Protein AF-A0A849GZ57-F1 (afdb_monomer_lite)

Sequence (149 aa):
MKGIIIIAAGASLVILAAIAGGPVLERNRRAGEIKALRTALDLSRMSADSCSLVLGWEQEEFLRFNGVVDSLRNEVDGYEDPAQGGVPEEVYTEYLATFELYNDSVGVWQDRADSLQAKEGRCRALVESHNQLSDSIRRVQEGWRSGGE

Foldseek 3Di:
DDDDDDDDPPPVVVVVCVVVVVVVVVVVVLVVVLVVLVVVLVVLVVVLVVLVVVLVVLVVVLVVLVVVLVVLVVVLCVQQPVVVVHHDPVCVVVSVVSVVVSVVSVVVSVVSVVVSVVSVVVSVVSVVSSVVSVVVSVVSVVVVVVVPD

Radius of gyration: 34.95 Å; chains: 1; bounding box: 70×26×119 Å

Structure (mmCIF, N/CA/C/O backbone):
data_AF-A0A849GZ57-F1
#
_entry.id   AF-A0A849GZ57-F1
#
loop_
_atom_site.group_PDB
_atom_site.id
_atom_site.type_symbol
_atom_site.label_atom_id
_atom_site.label_alt_id
_atom_site.label_comp_id
_atom_site.label_asym_id
_atom_site.label_entity_id
_atom_site.label_seq_id
_atom_site.pdbx_PDB_ins_code
_atom_site.Cartn_x
_atom_site.Cartn_y
_atom_site.Cartn_z
_atom_site.occupancy
_atom_site.B_iso_or_equiv
_atom_site.auth_seq_id
_atom_site.auth_comp_id
_atom_site.auth_asym_id
_atom_site.auth_atom_id
_atom_site.pdbx_PDB_model_num
ATOM 1 N N . MET A 1 1 ? 44.702 -18.900 -81.230 1.00 38.88 1 MET A N 1
ATOM 2 C CA . MET A 1 1 ? 44.923 -18.135 -79.985 1.00 38.88 1 MET A CA 1
ATOM 3 C C . MET A 1 1 ? 43.588 -17.549 -79.537 1.00 38.88 1 MET A C 1
ATOM 5 O O . MET A 1 1 ? 43.170 -16.533 -80.068 1.00 38.88 1 MET A O 1
ATOM 9 N N . LYS A 1 2 ? 42.860 -18.246 -78.658 1.00 38.56 2 LYS A N 1
ATOM 10 C CA . LYS A 1 2 ? 41.603 -17.776 -78.052 1.00 38.56 2 LYS A CA 1
ATOM 11 C C . LYS A 1 2 ? 41.864 -17.662 -76.552 1.00 38.56 2 LYS A C 1
ATOM 13 O O . LYS A 1 2 ? 41.834 -18.665 -75.851 1.00 38.56 2 LYS A O 1
ATOM 18 N N . GLY A 1 3 ? 42.244 -16.465 -76.116 1.00 40.00 3 GLY A N 1
ATOM 19 C CA . GLY A 1 3 ? 42.481 -16.132 -74.715 1.00 40.00 3 GLY A CA 1
ATOM 20 C C . GLY A 1 3 ? 41.236 -15.479 -74.129 1.00 40.00 3 GLY A C 1
ATOM 21 O O . GLY A 1 3 ? 40.805 -14.429 -74.591 1.00 40.00 3 GLY A O 1
ATOM 22 N N . ILE A 1 4 ? 40.649 -16.160 -73.156 1.00 49.66 4 ILE A N 1
ATOM 23 C CA . ILE A 1 4 ? 39.471 -15.785 -72.378 1.00 49.66 4 ILE A CA 1
ATOM 24 C C . ILE A 1 4 ? 39.816 -14.582 -71.485 1.00 49.66 4 ILE A C 1
ATOM 26 O O . ILE A 1 4 ? 40.688 -14.699 -70.632 1.00 49.66 4 ILE A O 1
ATOM 30 N N . ILE A 1 5 ? 39.117 -13.452 -71.638 1.00 49.16 5 ILE A N 1
ATOM 31 C CA . ILE A 1 5 ? 39.114 -12.351 -70.657 1.00 49.16 5 ILE A CA 1
ATOM 32 C C . ILE A 1 5 ? 37.689 -11.804 -70.535 1.00 49.16 5 ILE A C 1
ATOM 34 O O . ILE A 1 5 ? 37.408 -10.751 -71.083 1.00 49.16 5 ILE A O 1
ATOM 38 N N . ILE A 1 6 ? 36.778 -12.499 -69.840 1.00 49.25 6 ILE A N 1
ATOM 39 C CA . ILE A 1 6 ? 35.571 -11.867 -69.260 1.00 49.25 6 ILE A CA 1
ATOM 40 C C . ILE A 1 6 ? 35.103 -12.656 -68.021 1.00 49.25 6 ILE A C 1
ATOM 42 O O . ILE A 1 6 ? 34.001 -13.180 -68.012 1.00 49.25 6 ILE A O 1
ATOM 46 N N . ILE A 1 7 ? 35.913 -12.783 -66.964 1.00 46.12 7 ILE A N 1
ATOM 47 C CA . ILE A 1 7 ? 35.394 -13.153 -65.627 1.00 46.12 7 ILE A CA 1
ATOM 48 C C . ILE A 1 7 ? 36.260 -12.481 -64.550 1.00 46.12 7 ILE A C 1
ATOM 50 O O . ILE A 1 7 ? 37.044 -13.128 -63.870 1.00 46.12 7 ILE A O 1
ATOM 54 N N . ALA A 1 8 ? 36.176 -11.157 -64.416 1.00 44.97 8 ALA A N 1
ATOM 55 C CA . ALA A 1 8 ? 36.814 -10.458 -63.288 1.00 44.97 8 ALA A CA 1
ATOM 56 C C . ALA A 1 8 ? 36.008 -9.265 -62.741 1.00 44.97 8 ALA A C 1
ATOM 58 O O . ALA A 1 8 ? 36.399 -8.679 -61.740 1.00 44.97 8 ALA A O 1
ATOM 59 N N . ALA A 1 9 ? 34.865 -8.916 -63.342 1.00 46.56 9 ALA A N 1
ATOM 60 C CA . ALA A 1 9 ? 34.051 -7.781 -62.889 1.00 46.56 9 ALA A CA 1
ATOM 61 C C . ALA A 1 9 ? 32.916 -8.169 -61.915 1.00 46.56 9 ALA A C 1
ATOM 63 O O . ALA A 1 9 ? 32.367 -7.302 -61.242 1.00 46.56 9 ALA A O 1
ATOM 64 N N . GLY A 1 10 ? 32.558 -9.457 -61.814 1.00 42.66 10 GLY A N 1
ATOM 65 C CA . GLY A 1 10 ? 31.412 -9.913 -61.010 1.00 42.66 10 GLY A CA 1
ATOM 66 C C . GLY A 1 10 ? 31.712 -10.173 -59.528 1.00 42.66 10 GLY A C 1
ATOM 67 O O . GLY A 1 10 ? 30.842 -9.976 -58.686 1.00 42.66 10 GLY A O 1
ATOM 68 N N . ALA A 1 11 ? 32.938 -10.578 -59.184 1.00 42.97 11 ALA A N 1
ATOM 69 C CA . ALA A 1 11 ? 33.291 -10.939 -57.805 1.00 42.97 11 ALA A CA 1
ATOM 70 C C . ALA A 1 11 ? 33.535 -9.713 -56.903 1.00 42.97 11 ALA A C 1
ATOM 72 O O . ALA A 1 11 ? 33.290 -9.765 -55.700 1.00 42.97 11 ALA A O 1
ATOM 73 N N . SER A 1 12 ? 33.953 -8.584 -57.482 1.00 45.16 12 SER A N 1
ATOM 74 C CA . SER A 1 12 ? 34.285 -7.363 -56.736 1.00 45.16 12 SER A CA 1
ATOM 75 C C . SER A 1 12 ? 33.048 -6.621 -56.206 1.00 45.16 12 SER A C 1
ATOM 77 O O . SER A 1 12 ? 33.117 -5.975 -55.163 1.00 45.16 12 SER A O 1
ATOM 79 N N . LEU A 1 13 ? 31.896 -6.742 -56.881 1.00 45.91 13 LEU A N 1
ATOM 80 C CA . LEU A 1 13 ? 30.642 -6.086 -56.478 1.00 45.91 13 LEU A CA 1
ATOM 81 C C . LEU A 1 13 ? 29.960 -6.774 -55.285 1.00 45.91 13 LEU A C 1
ATOM 83 O O . LEU A 1 13 ? 29.376 -6.096 -54.443 1.00 45.91 13 LEU A O 1
ATOM 87 N N . VAL A 1 14 ? 30.075 -8.100 -55.166 1.00 49.38 14 VAL A N 1
ATOM 88 C CA . VAL A 1 14 ? 29.474 -8.864 -54.055 1.00 49.38 14 VAL A CA 1
ATOM 89 C C . VAL A 1 14 ? 30.204 -8.593 -52.735 1.00 49.38 14 VAL A C 1
ATOM 91 O O . VAL A 1 14 ? 29.569 -8.459 -51.690 1.00 49.38 14 VAL A O 1
ATOM 94 N N . ILE A 1 15 ? 31.529 -8.429 -52.781 1.00 48.12 15 ILE A N 1
ATOM 95 C CA . ILE A 1 15 ? 32.347 -8.128 -51.597 1.00 48.12 15 ILE A CA 1
ATOM 96 C C . ILE A 1 15 ? 32.091 -6.690 -51.107 1.00 48.12 15 ILE A C 1
ATOM 98 O O . ILE A 1 15 ? 31.939 -6.469 -49.908 1.00 48.12 15 ILE A O 1
ATOM 102 N N . LEU A 1 16 ? 31.935 -5.720 -52.017 1.00 47.22 16 LEU A N 1
ATOM 103 C CA . LEU A 1 16 ? 31.561 -4.344 -51.658 1.00 47.22 16 LEU A CA 1
ATOM 104 C C . LEU A 1 16 ? 30.132 -4.243 -51.099 1.00 47.22 16 LEU A C 1
ATOM 106 O O . LEU A 1 16 ? 29.906 -3.491 -50.153 1.00 47.22 16 LEU A O 1
ATOM 110 N N . ALA A 1 17 ? 29.179 -5.026 -51.616 1.00 50.03 17 ALA A N 1
ATOM 111 C CA . ALA A 1 17 ? 27.815 -5.073 -51.085 1.00 50.03 17 ALA A CA 1
ATOM 112 C C . ALA A 1 17 ? 27.746 -5.692 -49.674 1.00 50.03 17 ALA A C 1
ATOM 114 O O . ALA A 1 17 ? 26.970 -5.224 -48.841 1.00 50.03 17 ALA A O 1
ATOM 115 N N . ALA A 1 18 ? 28.585 -6.688 -49.370 1.00 49.47 18 ALA A N 1
ATOM 116 C CA . ALA A 1 18 ? 28.683 -7.268 -48.029 1.00 49.47 18 ALA A CA 1
ATOM 117 C C . ALA A 1 18 ? 29.293 -6.287 -47.005 1.00 49.47 18 ALA A C 1
ATOM 119 O O . ALA A 1 18 ? 28.816 -6.200 -45.873 1.00 49.47 18 ALA A O 1
ATOM 120 N N . ILE A 1 19 ? 30.292 -5.497 -47.415 1.00 52.34 19 ILE A N 1
ATOM 121 C CA . ILE A 1 19 ? 30.959 -4.501 -46.556 1.00 52.34 19 ILE A CA 1
ATOM 122 C C . ILE A 1 19 ? 30.103 -3.235 -46.382 1.00 52.34 19 ILE A C 1
ATOM 124 O O . ILE A 1 19 ? 30.106 -2.643 -45.308 1.00 52.34 19 ILE A O 1
ATOM 128 N N . ALA A 1 20 ? 29.326 -2.832 -47.392 1.00 51.12 20 ALA A N 1
ATOM 129 C CA . ALA A 1 20 ? 28.418 -1.684 -47.299 1.00 51.12 20 ALA A CA 1
ATOM 130 C C . ALA A 1 20 ? 27.062 -2.028 -46.648 1.00 51.12 20 ALA A C 1
ATOM 132 O O . ALA A 1 20 ? 26.439 -1.167 -46.026 1.00 51.12 20 ALA A O 1
ATOM 133 N N . GLY A 1 21 ? 26.603 -3.280 -46.757 1.00 50.19 21 GLY A N 1
ATOM 134 C CA . GLY A 1 21 ? 25.340 -3.746 -46.178 1.00 50.19 21 GLY A CA 1
ATOM 135 C C . GLY A 1 21 ? 25.406 -4.009 -44.671 1.00 50.19 21 GLY A C 1
ATOM 136 O O . GLY A 1 21 ? 24.445 -3.708 -43.963 1.00 50.19 21 GLY A O 1
ATOM 137 N N . GLY A 1 22 ? 26.542 -4.505 -44.164 1.00 62.25 22 GLY A N 1
ATOM 138 C CA . GLY A 1 22 ? 26.754 -4.777 -42.735 1.00 62.25 22 GLY A CA 1
ATOM 139 C C . GLY A 1 22 ? 26.531 -3.557 -41.826 1.00 62.25 22 GLY A C 1
ATOM 140 O O . GLY A 1 22 ? 25.716 -3.642 -40.909 1.00 62.25 22 GLY A O 1
ATOM 141 N N . PRO A 1 23 ? 27.151 -2.393 -42.102 1.00 67.62 23 PRO A N 1
ATOM 142 C CA . PRO A 1 23 ? 26.976 -1.176 -41.308 1.00 67.62 23 PRO A CA 1
ATOM 143 C C . PRO A 1 23 ? 25.545 -0.627 -41.328 1.00 67.62 23 PRO A C 1
ATOM 145 O O . PRO A 1 23 ? 25.073 -0.099 -40.325 1.00 67.62 23 PRO A O 1
ATOM 148 N N . VAL A 1 24 ? 24.833 -0.749 -42.455 1.00 70.00 24 VAL A N 1
ATOM 149 C CA . VAL A 1 24 ? 23.443 -0.275 -42.588 1.00 70.00 24 VAL A CA 1
ATOM 150 C C . VAL A 1 24 ? 22.478 -1.192 -41.839 1.00 70.00 24 VAL A C 1
ATOM 152 O O . VAL A 1 24 ? 21.599 -0.707 -41.125 1.00 70.00 24 VAL A O 1
ATOM 155 N N . LEU A 1 25 ? 22.658 -2.510 -41.956 1.00 75.56 25 LEU A N 1
ATOM 156 C CA . LEU A 1 25 ? 21.856 -3.498 -41.236 1.00 75.56 25 LEU A CA 1
ATOM 157 C C . LEU A 1 25 ? 22.049 -3.364 -39.719 1.00 75.56 25 LEU A C 1
ATOM 159 O O . LEU A 1 25 ? 21.074 -3.320 -38.971 1.00 75.56 25 LEU A O 1
ATOM 163 N N . GLU A 1 26 ? 23.299 -3.212 -39.286 1.00 76.88 26 GLU A N 1
ATOM 164 C CA . GLU A 1 26 ? 23.680 -3.014 -37.890 1.00 76.88 26 GLU A CA 1
ATOM 165 C C . GLU A 1 26 ? 23.110 -1.699 -37.328 1.00 76.88 26 GLU A C 1
ATOM 167 O O . GLU A 1 26 ? 22.542 -1.668 -36.237 1.00 76.88 26 GLU A O 1
ATOM 172 N N . ARG A 1 27 ? 23.153 -0.610 -38.106 1.00 76.50 27 ARG A N 1
ATOM 173 C CA . ARG A 1 27 ? 22.557 0.681 -37.726 1.00 76.50 27 ARG A CA 1
ATOM 174 C C . ARG A 1 27 ? 21.032 0.612 -37.602 1.00 76.50 27 ARG A C 1
ATOM 176 O O . ARG A 1 27 ? 20.475 1.188 -36.669 1.00 76.50 27 ARG A O 1
ATOM 183 N N . ASN A 1 28 ? 20.360 -0.107 -38.501 1.00 80.56 28 ASN A N 1
ATOM 184 C CA . ASN A 1 28 ? 18.910 -0.312 -38.440 1.00 80.56 28 ASN A CA 1
ATOM 185 C C . ASN A 1 28 ? 18.506 -1.186 -37.251 1.00 80.56 28 ASN A C 1
ATOM 187 O O . ASN A 1 28 ? 17.544 -0.862 -36.554 1.00 80.56 28 ASN A O 1
ATOM 191 N N . ARG A 1 29 ? 19.265 -2.254 -36.980 1.00 82.38 29 ARG A N 1
ATOM 192 C CA . ARG A 1 29 ? 19.068 -3.109 -35.806 1.00 82.38 29 ARG A CA 1
ATOM 193 C C . ARG A 1 29 ? 19.165 -2.296 -34.515 1.00 82.38 29 ARG A C 1
ATOM 195 O O . ARG A 1 29 ? 18.241 -2.316 -33.709 1.00 82.38 29 ARG A O 1
ATOM 202 N N . ARG A 1 30 ? 20.226 -1.499 -34.379 1.00 81.31 30 ARG A N 1
ATOM 203 C CA . ARG A 1 30 ? 20.454 -0.583 -33.250 1.00 81.31 30 ARG A CA 1
ATOM 204 C C . ARG A 1 30 ? 19.320 0.425 -33.064 1.00 81.31 30 ARG A C 1
ATOM 206 O O . ARG A 1 30 ? 18.838 0.628 -31.950 1.00 81.31 30 ARG A O 1
ATOM 213 N N . ALA A 1 31 ? 18.862 1.043 -34.153 1.00 83.88 31 ALA A N 1
ATOM 214 C CA . ALA A 1 31 ? 17.730 1.967 -34.116 1.00 83.88 31 ALA A CA 1
ATOM 215 C C . ALA A 1 31 ? 16.435 1.273 -33.656 1.00 83.88 31 ALA A C 1
ATOM 217 O O . ALA A 1 31 ? 15.667 1.854 -32.887 1.00 83.88 31 ALA A O 1
ATOM 218 N N . GLY A 1 32 ? 16.216 0.025 -34.084 1.00 86.56 32 GLY A N 1
ATOM 219 C CA . GLY A 1 32 ? 15.108 -0.816 -33.634 1.00 86.56 32 GLY A CA 1
ATOM 220 C C . GLY A 1 32 ? 15.181 -1.150 -32.143 1.00 86.56 32 GLY A C 1
ATOM 221 O O . GLY A 1 32 ? 14.193 -0.964 -31.436 1.00 86.56 32 GLY A O 1
ATOM 222 N N . GLU A 1 33 ? 16.350 -1.566 -31.652 1.00 87.44 33 GLU A N 1
ATOM 223 C CA . GLU A 1 33 ? 16.580 -1.906 -30.241 1.00 87.44 33 GLU A CA 1
ATOM 224 C C . GLU A 1 33 ? 16.332 -0.704 -29.314 1.00 87.44 33 GLU A C 1
ATOM 226 O O . GLU A 1 33 ? 15.576 -0.814 -28.349 1.00 87.44 33 GLU A O 1
ATOM 231 N N . ILE A 1 34 ? 16.864 0.482 -29.637 1.00 88.12 34 ILE A N 1
ATOM 232 C CA . ILE A 1 34 ? 16.598 1.694 -28.841 1.00 88.12 34 ILE A CA 1
ATOM 233 C C . ILE A 1 34 ? 15.137 2.122 -28.911 1.00 88.12 34 ILE A C 1
ATOM 235 O O . ILE A 1 34 ? 14.587 2.564 -27.902 1.00 88.12 34 ILE A O 1
ATOM 239 N N . LYS A 1 35 ? 14.490 2.008 -30.075 1.00 91.00 35 LYS A N 1
ATOM 240 C CA . LYS A 1 35 ? 13.064 2.329 -30.191 1.00 91.00 35 LYS A CA 1
ATOM 241 C C . LYS A 1 35 ? 12.228 1.408 -29.302 1.00 91.00 35 LYS A C 1
ATOM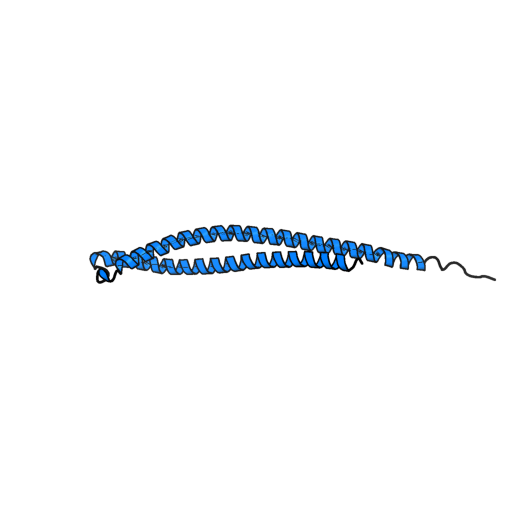 243 O O . LYS A 1 35 ? 11.382 1.906 -28.569 1.00 91.00 35 LYS A O 1
ATOM 248 N N . ALA A 1 36 ? 12.505 0.104 -29.321 1.00 90.38 36 ALA A N 1
ATOM 249 C CA . ALA A 1 36 ? 11.818 -0.871 -28.481 1.00 90.38 36 ALA A CA 1
ATOM 250 C C . ALA A 1 36 ? 12.028 -0.588 -26.985 1.00 90.38 36 ALA A C 1
ATOM 252 O O . ALA A 1 36 ? 11.059 -0.552 -26.230 1.00 90.38 36 ALA A O 1
ATOM 253 N N . LEU A 1 37 ? 13.268 -0.309 -26.567 1.00 91.88 37 LEU A N 1
ATOM 254 C CA . LEU A 1 37 ? 13.572 0.033 -25.176 1.00 91.88 37 LEU A CA 1
ATOM 255 C C . LEU A 1 37 ? 12.885 1.327 -24.723 1.00 91.88 37 LEU A C 1
ATOM 257 O O . LEU A 1 37 ? 12.380 1.381 -23.608 1.00 91.88 37 LEU A O 1
ATOM 261 N N . ARG A 1 38 ? 12.821 2.356 -25.579 1.00 92.25 38 ARG A N 1
ATOM 262 C CA . ARG A 1 38 ? 12.102 3.607 -25.276 1.00 92.25 38 ARG A CA 1
ATOM 263 C C . ARG A 1 38 ? 10.606 3.374 -25.108 1.00 92.25 38 ARG A C 1
ATOM 265 O O . ARG A 1 38 ? 10.038 3.831 -24.129 1.00 92.25 38 ARG A O 1
ATOM 272 N N . THR A 1 39 ? 9.989 2.612 -26.011 1.00 94.69 39 THR A N 1
ATOM 273 C CA . THR A 1 39 ? 8.572 2.248 -25.881 1.00 94.69 39 THR A CA 1
ATOM 274 C C . THR A 1 39 ? 8.308 1.465 -24.594 1.00 94.69 39 THR A C 1
ATOM 276 O O . THR A 1 39 ? 7.329 1.741 -23.905 1.00 94.69 39 THR A O 1
ATOM 279 N N . ALA A 1 40 ? 9.186 0.523 -24.237 1.00 93.31 40 ALA A N 1
ATOM 280 C CA . ALA A 1 40 ? 9.078 -0.206 -22.976 1.00 93.31 40 ALA A CA 1
ATOM 281 C C . ALA A 1 40 ? 9.236 0.721 -21.757 1.00 93.31 40 ALA A C 1
ATOM 283 O O . ALA A 1 40 ? 8.485 0.591 -20.792 1.00 93.31 40 ALA A O 1
ATOM 284 N N . LEU A 1 41 ? 10.172 1.676 -21.808 1.00 94.06 41 LEU A N 1
ATOM 285 C CA . LEU A 1 41 ? 10.390 2.658 -20.744 1.00 94.06 41 LEU A CA 1
ATOM 286 C C . LEU A 1 41 ? 9.159 3.550 -20.537 1.00 94.06 41 LEU A C 1
ATOM 288 O O . LEU A 1 41 ? 8.723 3.717 -19.400 1.00 94.06 41 LEU A O 1
ATOM 292 N N . ASP A 1 42 ? 8.577 4.070 -21.620 1.00 94.19 42 ASP A N 1
ATOM 293 C CA . ASP A 1 42 ? 7.378 4.914 -21.565 1.00 94.19 42 ASP A CA 1
ATOM 294 C C . ASP A 1 42 ? 6.198 4.154 -20.942 1.00 94.19 42 ASP A C 1
ATOM 296 O O . ASP A 1 42 ? 5.528 4.664 -20.043 1.00 94.19 42 ASP A O 1
ATOM 300 N N . LEU A 1 43 ? 5.985 2.900 -21.356 1.00 93.88 43 LEU A N 1
ATOM 301 C CA . LEU A 1 43 ? 4.939 2.043 -20.795 1.00 93.88 43 LEU A CA 1
ATOM 302 C C . LEU A 1 43 ? 5.169 1.748 -19.306 1.00 93.88 43 LEU A C 1
ATOM 304 O O . LEU A 1 43 ? 4.233 1.796 -18.503 1.00 93.88 43 LEU A O 1
ATOM 308 N N . SER A 1 44 ? 6.414 1.454 -18.925 1.00 93.69 44 SER A N 1
ATOM 309 C CA . SER A 1 44 ? 6.780 1.203 -17.531 1.00 93.69 44 SER A CA 1
ATOM 310 C C . SER A 1 44 ? 6.561 2.441 -16.664 1.00 93.69 44 SER A C 1
ATOM 312 O O . SER A 1 44 ? 6.066 2.315 -15.546 1.00 93.69 44 SER A O 1
ATOM 314 N N . ARG A 1 45 ? 6.878 3.635 -17.182 1.00 94.06 45 ARG A N 1
ATOM 315 C CA . ARG A 1 45 ? 6.625 4.905 -16.497 1.00 94.06 45 ARG A CA 1
ATOM 316 C C . ARG A 1 45 ? 5.133 5.134 -16.285 1.00 94.06 45 ARG A C 1
ATOM 318 O O . ARG A 1 45 ? 4.722 5.372 -15.158 1.00 94.06 45 ARG A O 1
ATOM 32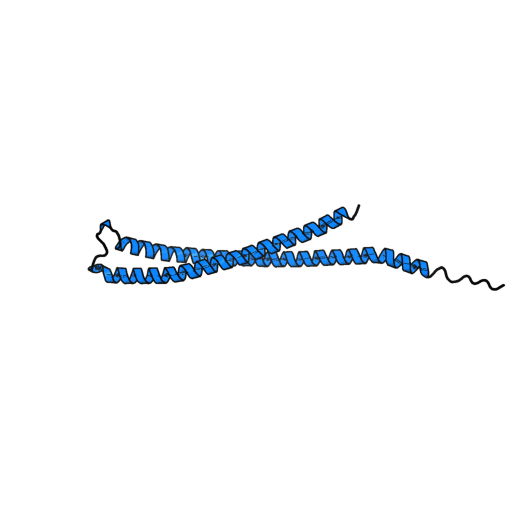5 N N . MET A 1 46 ? 4.318 4.992 -17.334 1.00 95.25 46 MET A N 1
ATOM 326 C CA . MET A 1 46 ? 2.859 5.136 -17.221 1.00 95.25 46 MET A CA 1
ATOM 327 C C . MET A 1 46 ? 2.270 4.166 -16.189 1.00 95.25 46 MET A C 1
ATOM 329 O O . MET A 1 46 ? 1.393 4.538 -15.413 1.00 95.25 46 MET A O 1
ATOM 333 N N . SER A 1 47 ? 2.783 2.934 -16.151 1.00 94.25 47 SER A N 1
ATOM 334 C CA . SER A 1 47 ? 2.358 1.922 -15.180 1.00 94.25 47 SER A CA 1
ATOM 335 C C . SER A 1 47 ? 2.732 2.315 -13.747 1.00 94.25 47 SER A C 1
ATOM 337 O O . SER A 1 47 ? 1.902 2.202 -12.847 1.00 94.25 47 SER A O 1
ATOM 339 N N . ALA A 1 48 ? 3.954 2.808 -13.524 1.00 94.06 48 ALA A N 1
ATOM 340 C CA . ALA A 1 48 ? 4.415 3.268 -12.214 1.00 94.06 48 ALA A CA 1
ATOM 341 C C . ALA A 1 48 ? 3.653 4.516 -11.727 1.00 94.06 48 ALA A C 1
ATOM 343 O O . ALA A 1 48 ? 3.237 4.567 -10.566 1.00 94.06 48 ALA A O 1
ATOM 344 N N . ASP A 1 49 ? 3.404 5.479 -12.620 1.00 95.44 49 ASP A N 1
ATOM 345 C CA . ASP A 1 49 ? 2.635 6.694 -12.329 1.00 95.44 49 ASP A CA 1
ATOM 346 C C . ASP A 1 49 ? 1.187 6.331 -11.958 1.00 95.44 49 ASP A C 1
ATOM 348 O O . ASP A 1 49 ? 0.671 6.760 -10.924 1.00 95.44 49 ASP A O 1
ATOM 352 N N . SER A 1 50 ? 0.548 5.457 -12.745 1.00 95.94 50 SER A N 1
ATOM 353 C CA . SER A 1 50 ? -0.801 4.964 -12.450 1.00 95.94 50 SER A CA 1
ATOM 354 C C . SER A 1 50 ? -0.864 4.201 -11.126 1.00 95.94 50 SER A C 1
ATOM 356 O O . SER A 1 50 ? -1.832 4.356 -10.384 1.00 95.94 50 SER A O 1
ATOM 358 N N . CYS A 1 51 ? 0.143 3.378 -10.820 1.00 96.88 51 CYS A N 1
ATOM 359 C CA . CYS A 1 51 ? 0.193 2.629 -9.564 1.00 96.88 51 CYS A CA 1
ATOM 360 C C . CYS A 1 51 ? 0.311 3.573 -8.365 1.00 96.88 51 CYS A C 1
ATOM 362 O O . CYS A 1 51 ? -0.400 3.404 -7.380 1.00 96.88 51 CYS A O 1
ATOM 364 N N . SER A 1 52 ? 1.154 4.603 -8.478 1.00 94.25 52 SER A N 1
ATOM 365 C CA . SER A 1 52 ? 1.361 5.608 -7.430 1.00 94.25 52 SER A CA 1
ATOM 366 C C . SER A 1 52 ? 0.083 6.388 -7.118 1.00 94.25 52 SER A C 1
ATOM 368 O O . SER A 1 52 ? -0.224 6.618 -5.951 1.00 94.25 52 SER A O 1
ATOM 370 N N . LEU A 1 53 ? -0.695 6.747 -8.145 1.00 96.31 53 LEU A N 1
ATOM 371 C CA . LEU A 1 53 ? -1.986 7.418 -7.965 1.00 96.31 53 LEU A CA 1
ATOM 372 C C . LEU A 1 53 ? -2.981 6.545 -7.193 1.00 96.31 53 LEU A C 1
ATOM 374 O O . LEU A 1 53 ? -3.551 6.999 -6.204 1.00 96.31 53 LEU A O 1
ATOM 378 N N . VAL A 1 54 ? -3.154 5.287 -7.614 1.00 95.44 54 VAL A N 1
ATOM 379 C CA . VAL A 1 54 ? -4.064 4.343 -6.944 1.00 95.44 54 VAL A CA 1
ATOM 380 C C . VAL A 1 54 ? -3.608 4.068 -5.512 1.00 95.44 54 VAL A C 1
ATOM 382 O O . VAL A 1 54 ? -4.424 4.088 -4.597 1.00 95.44 54 VAL A O 1
ATOM 385 N N . LEU A 1 55 ? -2.305 3.858 -5.301 1.00 97.12 55 LEU A N 1
ATOM 386 C CA . LEU A 1 55 ? -1.745 3.630 -3.973 1.00 97.12 55 LEU A CA 1
ATOM 387 C C . LEU A 1 55 ? -2.016 4.815 -3.039 1.00 97.12 55 LEU A C 1
ATOM 389 O O . LEU A 1 55 ? -2.386 4.594 -1.892 1.00 97.12 55 LEU A O 1
ATOM 393 N N . GLY A 1 56 ? -1.887 6.051 -3.527 1.00 97.19 56 GLY A N 1
ATOM 394 C CA . GLY A 1 56 ? -2.184 7.244 -2.734 1.00 97.19 56 GLY A CA 1
ATOM 395 C C . GLY A 1 56 ? -3.640 7.305 -2.260 1.00 97.19 56 GLY A C 1
ATOM 396 O O . GLY A 1 56 ? -3.893 7.646 -1.109 1.00 97.19 56 GLY A O 1
ATOM 397 N N . TRP A 1 57 ? -4.595 6.924 -3.112 1.00 96.50 57 TRP A N 1
ATOM 398 C CA . TRP A 1 57 ? -6.020 6.920 -2.752 1.00 96.50 57 TRP A CA 1
ATOM 399 C C . TRP A 1 57 ? -6.330 5.852 -1.697 1.00 96.50 57 TRP A C 1
ATOM 401 O O . TRP A 1 57 ? -7.043 6.106 -0.731 1.00 96.50 57 TRP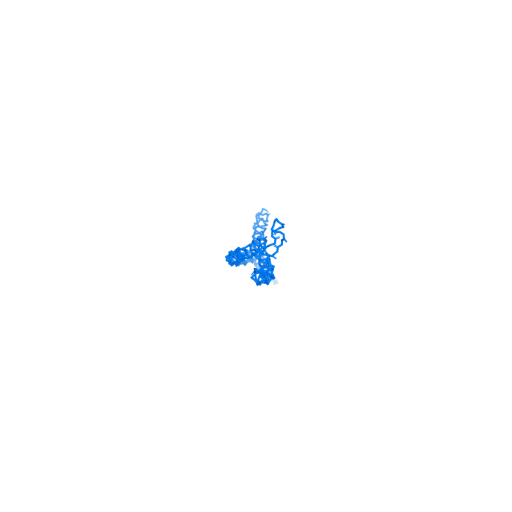 A O 1
ATOM 411 N N . GLU A 1 58 ? -5.745 4.669 -1.855 1.00 96.75 58 GLU A N 1
ATOM 412 C CA . GLU A 1 58 ? -5.902 3.548 -0.924 1.00 96.75 58 GLU A CA 1
ATOM 413 C C . GLU A 1 58 ? -5.244 3.839 0.432 1.00 96.75 58 GLU A C 1
ATOM 415 O O . GLU A 1 58 ? -5.792 3.486 1.474 1.00 96.75 58 GLU A O 1
ATOM 420 N N . GLN A 1 59 ? -4.096 4.528 0.437 1.00 98.06 59 GLN A N 1
ATOM 421 C CA . GLN A 1 59 ? -3.458 5.017 1.661 1.00 98.06 59 GLN A CA 1
ATOM 422 C C . GLN A 1 59 ? -4.350 6.023 2.392 1.00 98.06 59 GLN A C 1
ATOM 424 O O . GLN A 1 59 ? -4.493 5.931 3.608 1.00 98.06 59 GLN A O 1
ATOM 429 N N . GLU A 1 60 ? -4.971 6.964 1.677 1.00 98.00 60 GLU A N 1
ATOM 430 C CA . GLU A 1 60 ? -5.886 7.931 2.290 1.00 98.00 60 GLU A CA 1
ATOM 431 C C . GLU A 1 60 ? -7.108 7.238 2.913 1.00 98.00 60 GLU A C 1
ATOM 433 O O . GLU A 1 60 ? -7.486 7.539 4.049 1.00 98.00 60 GLU A O 1
ATOM 438 N N . GLU A 1 61 ? -7.705 6.276 2.203 1.00 97.00 61 GLU A N 1
ATOM 439 C CA . GLU A 1 61 ? -8.823 5.492 2.730 1.00 97.00 61 GLU A CA 1
ATOM 440 C C . GLU A 1 61 ? -8.407 4.681 3.964 1.00 97.00 61 GLU A C 1
ATOM 442 O O . GLU A 1 61 ? -9.120 4.670 4.971 1.00 97.00 61 GLU A O 1
ATOM 447 N N . PHE A 1 62 ? -7.234 4.045 3.917 1.00 98.19 62 PHE A N 1
ATOM 448 C CA . PHE A 1 62 ? -6.690 3.295 5.043 1.00 98.19 62 PHE A CA 1
ATOM 449 C C . PHE A 1 62 ? -6.449 4.188 6.264 1.00 98.19 62 PHE A C 1
ATOM 451 O O . PHE A 1 62 ? -6.859 3.824 7.361 1.00 98.19 62 PHE A O 1
ATOM 458 N N . LEU A 1 63 ? -5.865 5.377 6.090 1.00 98.38 63 LEU A N 1
ATOM 459 C CA . LEU A 1 63 ? -5.649 6.332 7.184 1.00 98.38 63 LEU A CA 1
ATOM 460 C C . LEU A 1 63 ? -6.965 6.807 7.805 1.00 98.38 63 LEU A C 1
ATOM 462 O O . LEU A 1 63 ? -7.066 6.945 9.024 1.00 98.38 63 LEU A O 1
ATOM 466 N N . ARG A 1 64 ? -7.995 7.026 6.983 1.00 98.06 64 ARG A N 1
ATOM 467 C CA . ARG A 1 64 ? -9.329 7.378 7.478 1.00 98.06 64 ARG A CA 1
ATOM 468 C C . ARG A 1 64 ? -9.932 6.247 8.305 1.00 98.06 64 ARG A C 1
ATOM 470 O O . ARG A 1 64 ? -10.471 6.506 9.375 1.00 98.06 64 ARG A O 1
ATOM 477 N N . PHE A 1 65 ? -9.820 5.008 7.827 1.00 98.00 65 PHE A N 1
ATOM 478 C CA . PHE A 1 65 ? -10.291 3.837 8.562 1.00 98.00 65 PHE A CA 1
ATOM 479 C C . PHE A 1 65 ? -9.494 3.607 9.853 1.00 98.00 65 PHE A C 1
ATOM 481 O O . PHE A 1 65 ? -10.087 3.331 10.890 1.00 98.00 65 PHE A O 1
ATOM 488 N N . ASN A 1 66 ? -8.176 3.817 9.823 1.00 98.25 66 ASN A N 1
ATOM 489 C CA . ASN A 1 66 ? -7.320 3.776 11.005 1.00 98.25 66 ASN A CA 1
ATOM 490 C C . ASN A 1 66 ? -7.816 4.738 12.092 1.00 98.25 66 ASN A C 1
ATOM 492 O O . ASN A 1 66 ? -7.903 4.351 13.248 1.00 98.25 66 ASN A O 1
ATOM 496 N N . GLY A 1 67 ? -8.224 5.956 11.718 1.00 98.06 67 GLY A N 1
ATOM 497 C CA . GLY A 1 67 ? -8.808 6.909 12.665 1.00 98.06 67 GLY A CA 1
ATOM 498 C C . GLY A 1 67 ? -10.098 6.414 13.335 1.00 98.06 67 GLY A C 1
ATOM 499 O O . GLY A 1 67 ? -10.333 6.723 14.499 1.00 98.06 67 GLY A O 1
ATOM 500 N N . VAL A 1 68 ? -10.919 5.621 12.636 1.00 97.62 68 VAL A N 1
ATOM 501 C CA . VAL A 1 68 ? -12.117 4.997 13.228 1.00 97.62 68 VAL A CA 1
ATOM 502 C C . VAL A 1 68 ? -11.723 3.924 14.241 1.00 97.62 68 VAL A C 1
ATOM 504 O O . VAL A 1 68 ? -12.249 3.913 15.350 1.00 97.62 68 VAL A O 1
ATOM 507 N N . VAL A 1 69 ? -10.772 3.056 13.886 1.00 98.38 69 VAL A N 1
ATOM 508 C CA . VAL A 1 69 ? -10.272 1.999 14.782 1.00 98.38 69 VAL A CA 1
ATOM 509 C C . VAL A 1 69 ? -9.620 2.598 16.029 1.00 98.38 69 VAL A C 1
ATOM 511 O O . VAL A 1 69 ? -9.898 2.144 17.135 1.00 98.38 69 VAL A O 1
ATOM 514 N N . ASP A 1 70 ? -8.820 3.655 15.872 1.00 98.31 70 ASP A N 1
ATOM 515 C CA . ASP A 1 70 ? -8.203 4.373 16.991 1.00 98.31 70 ASP A CA 1
ATOM 516 C C . ASP A 1 70 ? -9.254 5.030 17.899 1.00 98.31 70 ASP A C 1
ATOM 518 O O . ASP A 1 70 ? -9.102 5.027 19.118 1.00 98.31 70 ASP A O 1
ATOM 522 N N . SER A 1 71 ? -10.342 5.565 17.332 1.00 98.06 71 SER A N 1
ATOM 523 C CA . SER A 1 71 ? -11.458 6.100 18.125 1.00 98.06 71 SER A CA 1
ATOM 524 C C . SER A 1 71 ? -12.116 5.011 18.969 1.00 98.06 71 SER A C 1
ATOM 526 O O . SER A 1 71 ? -12.270 5.191 20.173 1.00 98.06 71 SER A O 1
ATOM 528 N N . LEU A 1 72 ? -12.443 3.865 18.361 1.00 98.12 72 LEU A N 1
ATOM 529 C CA . LEU A 1 72 ? -13.040 2.726 19.063 1.00 98.12 72 LEU A CA 1
ATOM 530 C C . LEU A 1 72 ? -12.120 2.199 20.166 1.00 98.12 72 LEU A C 1
ATOM 532 O O . LEU A 1 72 ? -12.574 1.918 21.271 1.00 98.12 72 LEU A O 1
ATOM 536 N N . ARG A 1 73 ? -10.815 2.123 19.887 1.00 97.69 73 ARG A N 1
ATOM 537 C CA . ARG A 1 73 ? -9.812 1.756 20.883 1.00 97.69 73 ARG A CA 1
ATOM 538 C C . ARG A 1 73 ? -9.825 2.711 22.073 1.00 97.69 73 ARG A C 1
ATOM 540 O O . ARG A 1 73 ? -9.840 2.250 23.204 1.00 97.69 73 ARG A O 1
ATOM 547 N N . ASN A 1 74 ? -9.840 4.021 21.829 1.00 96.69 74 ASN A N 1
ATOM 548 C CA . ASN A 1 74 ? -9.870 5.011 22.907 1.00 96.69 74 ASN A CA 1
ATOM 549 C C . ASN A 1 74 ? -11.148 4.905 23.754 1.00 96.69 74 ASN A C 1
ATOM 551 O O . ASN A 1 74 ? -11.094 5.130 24.961 1.00 96.69 74 ASN A O 1
ATOM 555 N N . GLU A 1 75 ? -12.288 4.572 23.144 1.00 95.69 75 GLU A N 1
ATOM 556 C CA . GLU A 1 75 ? -13.536 4.326 23.875 1.00 95.69 75 GLU A CA 1
ATOM 557 C C . GLU A 1 75 ? -13.434 3.073 24.757 1.00 95.69 75 GLU A C 1
ATOM 559 O O . GLU A 1 75 ? -13.756 3.140 25.942 1.00 95.69 75 GLU A O 1
ATOM 564 N N . VAL A 1 76 ? -12.925 1.960 24.215 1.00 96.00 76 VAL A N 1
ATOM 565 C CA . VAL A 1 76 ? -12.659 0.725 24.978 1.00 96.00 76 VAL A CA 1
ATOM 566 C C . VAL A 1 76 ? -11.694 0.990 26.136 1.00 96.00 76 VAL A C 1
ATOM 568 O O . VAL A 1 76 ? -12.015 0.673 27.279 1.00 96.00 76 VAL A O 1
ATOM 571 N N . ASP A 1 77 ? -10.556 1.633 25.864 1.00 94.38 77 ASP A N 1
ATOM 572 C CA . ASP A 1 77 ? -9.545 1.977 26.871 1.00 94.38 77 ASP A CA 1
ATOM 573 C C . ASP A 1 77 ? -10.143 2.877 27.975 1.00 94.38 77 ASP A C 1
ATOM 575 O O . ASP A 1 77 ? -9.759 2.781 29.140 1.00 94.38 77 ASP A O 1
ATOM 579 N N . GLY A 1 78 ? -11.113 3.733 27.628 1.00 92.75 78 GLY A N 1
ATOM 580 C CA . GLY A 1 78 ? -11.845 4.571 28.578 1.00 92.75 78 GLY A CA 1
ATOM 581 C C . GLY A 1 78 ? -12.760 3.784 29.520 1.00 92.75 78 GLY A C 1
ATOM 582 O O . GLY A 1 78 ? -12.833 4.112 30.705 1.00 92.75 78 GLY A O 1
ATOM 583 N N . TYR A 1 79 ? -13.428 2.738 29.023 1.00 93.00 79 TYR A N 1
ATOM 584 C CA . TYR A 1 79 ? -14.208 1.820 29.861 1.00 93.00 79 TYR A CA 1
ATOM 585 C C . TYR A 1 79 ? -13.319 0.968 30.774 1.00 93.00 79 TYR A C 1
ATOM 587 O O . TYR A 1 79 ? -13.694 0.675 31.909 1.00 93.00 79 TYR A O 1
ATOM 595 N N . GLU A 1 80 ? -12.149 0.563 30.283 1.00 92.31 80 GLU A N 1
ATOM 596 C CA . GLU A 1 80 ? -11.228 -0.346 30.974 1.00 92.31 80 GLU A CA 1
ATOM 597 C C . GLU A 1 80 ? -10.252 0.361 31.932 1.00 92.31 80 GLU A C 1
ATOM 599 O O . GLU A 1 80 ? -9.370 -0.294 32.493 1.00 92.31 80 GLU A O 1
ATOM 604 N N . ASP A 1 81 ? -10.408 1.673 32.159 1.00 89.88 81 ASP A N 1
ATOM 605 C CA . ASP A 1 81 ? -9.521 2.473 33.009 1.00 89.88 81 ASP A CA 1
ATOM 606 C C . ASP A 1 81 ? -9.336 1.833 34.405 1.00 89.88 81 ASP A C 1
ATOM 608 O O . ASP A 1 81 ? -10.264 1.811 35.229 1.00 89.88 81 ASP A O 1
ATOM 612 N N . PRO A 1 82 ? -8.120 1.352 34.734 1.00 79.69 82 PRO A N 1
ATOM 613 C CA . PRO A 1 82 ? -7.847 0.702 36.010 1.00 79.69 82 PRO A CA 1
ATOM 614 C C . PRO A 1 82 ? -8.109 1.604 37.219 1.00 79.69 82 PRO A C 1
ATOM 616 O O . PRO A 1 82 ? -8.379 1.097 38.311 1.00 79.69 82 PRO A O 1
ATOM 619 N N . ALA A 1 83 ? -8.040 2.930 37.050 1.00 85.12 83 ALA A N 1
ATOM 620 C CA . ALA A 1 83 ? -8.323 3.888 38.115 1.00 85.12 83 ALA A CA 1
ATOM 621 C C . ALA A 1 83 ? -9.802 3.889 38.538 1.00 85.12 83 ALA A C 1
ATOM 623 O O . ALA A 1 83 ? -10.110 4.278 39.666 1.00 85.12 83 ALA A O 1
ATOM 624 N N . GLN A 1 84 ? -10.701 3.427 37.666 1.00 80.00 84 GLN A N 1
ATOM 625 C CA . GLN A 1 84 ? -12.140 3.342 37.923 1.00 80.00 84 GLN A CA 1
ATOM 626 C C . GLN A 1 84 ? -12.568 1.979 38.492 1.00 80.00 84 GLN A C 1
ATOM 628 O O . GLN A 1 84 ? -13.713 1.817 38.904 1.00 80.00 84 GLN A O 1
ATOM 633 N N . GLY A 1 85 ? -11.640 1.019 38.609 1.00 81.88 85 GLY A N 1
ATOM 634 C CA . GLY A 1 85 ? -11.913 -0.303 39.183 1.00 81.88 85 GLY A CA 1
ATOM 635 C C . GLY A 1 85 ? -12.547 -1.304 38.211 1.00 81.88 85 GLY A C 1
ATOM 636 O O . GLY A 1 85 ? -13.086 -2.312 38.667 1.00 81.88 85 GLY A O 1
ATOM 637 N N . GLY A 1 86 ? -12.447 -1.056 36.900 1.00 83.94 86 GLY A N 1
ATOM 638 C CA . GLY A 1 86 ? -13.043 -1.869 35.833 1.00 83.94 86 GLY A CA 1
ATOM 639 C C . GLY A 1 86 ? -14.347 -1.278 35.282 1.00 83.94 86 GLY A C 1
ATOM 640 O O . GLY A 1 86 ? -14.759 -0.192 35.680 1.00 83.94 86 GLY A O 1
ATOM 641 N N . VAL A 1 87 ? -14.994 -2.003 34.363 1.00 91.19 87 VAL A N 1
ATOM 642 C CA . VAL A 1 87 ? -16.214 -1.547 33.671 1.00 91.19 87 VA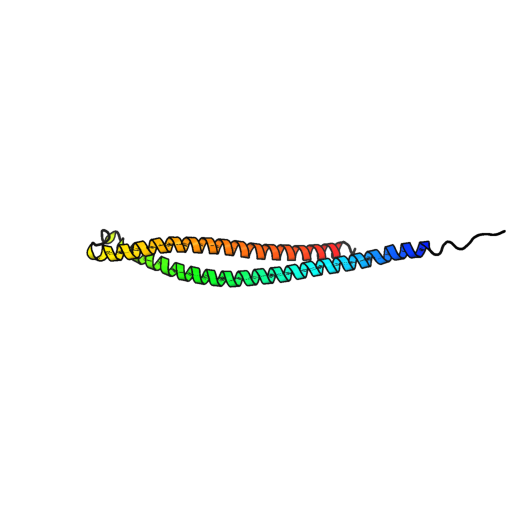L A CA 1
ATOM 643 C C . VAL A 1 87 ? -17.437 -1.629 34.608 1.00 91.19 87 VAL A C 1
ATOM 645 O O . VAL A 1 87 ? -17.752 -2.730 35.071 1.00 91.19 87 VAL A O 1
ATOM 648 N N . PRO A 1 88 ? -18.160 -0.522 34.878 1.00 90.31 88 PRO A N 1
ATOM 649 C CA . PRO A 1 88 ? -19.377 -0.542 35.698 1.00 90.31 88 PRO A CA 1
ATOM 650 C C . PRO A 1 88 ? -20.516 -1.364 35.072 1.00 90.31 88 PRO A C 1
ATOM 652 O O . PRO A 1 88 ? -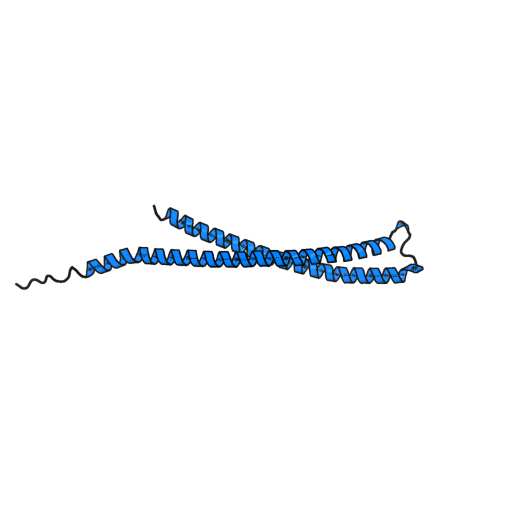20.676 -1.394 33.851 1.00 90.31 88 PRO A O 1
ATOM 655 N N . GLU A 1 89 ? -21.354 -1.992 35.906 1.00 92.62 89 GLU A N 1
ATOM 656 C CA . GLU A 1 89 ? -22.458 -2.852 35.445 1.00 92.62 89 GLU A CA 1
ATOM 657 C C . GLU A 1 89 ? -23.472 -2.079 34.585 1.00 92.62 89 GLU A C 1
ATOM 659 O O . GLU A 1 89 ? -23.929 -2.595 33.564 1.00 92.62 89 GLU A O 1
ATOM 664 N N . GLU A 1 90 ? -23.773 -0.823 34.936 1.00 93.81 90 GLU A N 1
ATOM 665 C CA . GLU A 1 90 ? -24.732 0.011 34.201 1.00 93.81 90 GLU A CA 1
ATOM 666 C C . GLU A 1 90 ? -24.354 0.284 32.735 1.00 93.81 90 GLU A C 1
ATOM 668 O O . GLU A 1 90 ? -25.248 0.473 31.910 1.00 93.81 90 GLU A O 1
ATOM 673 N N . VAL A 1 91 ? -23.059 0.284 32.400 1.00 93.81 91 VAL A N 1
ATOM 674 C CA . VAL A 1 91 ? -22.546 0.559 31.043 1.00 93.81 91 VAL A CA 1
ATOM 675 C C . VAL A 1 91 ? -21.988 -0.689 30.361 1.00 93.81 91 VAL A C 1
ATOM 677 O O . VAL A 1 91 ? -21.568 -0.632 29.210 1.00 93.81 91 VAL A O 1
ATOM 680 N N . TYR A 1 92 ? -22.014 -1.844 31.030 1.00 94.38 92 TYR A N 1
ATOM 681 C CA . TYR A 1 92 ? -21.366 -3.063 30.547 1.00 94.38 92 TYR A CA 1
ATOM 682 C C . TYR A 1 92 ? -21.892 -3.533 29.181 1.00 94.38 92 TYR A C 1
ATOM 684 O O . TYR A 1 92 ? -21.130 -4.018 28.349 1.00 94.38 92 TYR A O 1
ATOM 692 N N . THR A 1 93 ? -23.190 -3.350 28.920 1.00 97.00 93 THR A N 1
ATOM 693 C CA . THR A 1 93 ? -23.785 -3.687 27.612 1.00 97.00 93 THR A CA 1
ATOM 694 C C . THR A 1 93 ? -23.271 -2.771 26.497 1.00 97.00 93 THR A C 1
ATOM 696 O O . THR A 1 93 ? -23.032 -3.239 25.387 1.00 97.00 93 THR A O 1
ATOM 699 N N . GLU A 1 94 ? -23.086 -1.481 26.783 1.00 96.44 94 GLU A N 1
ATOM 700 C CA . GLU A 1 94 ? -22.533 -0.514 25.828 1.00 96.44 94 GLU A CA 1
ATOM 701 C C . GLU A 1 94 ? -21.051 -0.798 25.564 1.00 96.44 94 GLU A C 1
ATOM 703 O O . GLU A 1 94 ? -20.644 -0.902 24.410 1.00 96.44 94 GLU A O 1
ATOM 708 N N . TYR A 1 95 ? -20.280 -1.044 26.628 1.00 96.00 95 TYR A N 1
ATOM 709 C CA . TYR A 1 95 ? -18.892 -1.491 26.534 1.00 96.00 95 TYR A CA 1
ATOM 710 C C . TYR A 1 95 ? -18.745 -2.723 25.636 1.00 96.00 95 TYR A C 1
ATOM 712 O O . TYR A 1 95 ? -17.934 -2.698 24.714 1.00 96.00 95 TYR A O 1
ATOM 720 N N . LEU A 1 96 ? -19.535 -3.783 25.863 1.00 97.88 96 LEU A N 1
ATOM 721 C CA . LEU A 1 96 ? -19.450 -5.002 25.055 1.00 97.88 96 LEU A CA 1
ATOM 722 C C . LEU A 1 96 ? -19.730 -4.725 23.575 1.00 97.88 96 LEU A C 1
ATOM 724 O O . LEU A 1 96 ? -19.001 -5.227 22.724 1.00 97.88 96 LEU A O 1
ATOM 728 N N . ALA A 1 97 ? -20.725 -3.891 23.263 1.00 97.88 97 ALA A N 1
ATOM 729 C CA . ALA A 1 97 ? -21.027 -3.523 21.883 1.00 97.88 97 ALA A CA 1
ATOM 730 C C . ALA A 1 97 ? -19.859 -2.775 21.212 1.00 97.88 97 ALA A C 1
ATOM 732 O O . ALA A 1 97 ? -19.494 -3.091 20.078 1.00 97.88 97 ALA A O 1
ATOM 733 N N . THR A 1 98 ? -19.238 -1.817 21.909 1.00 97.69 98 THR A N 1
ATOM 734 C CA . THR A 1 98 ? -18.064 -1.091 21.396 1.00 97.69 98 THR A CA 1
ATOM 735 C C . THR A 1 98 ? -16.842 -2.002 21.277 1.00 97.69 98 THR A C 1
ATOM 737 O O . THR A 1 98 ? -16.115 -1.928 20.287 1.00 97.69 98 THR A O 1
ATOM 740 N N . PHE A 1 99 ? -16.627 -2.896 22.242 1.00 97.50 99 PHE A N 1
ATOM 741 C CA . PHE A 1 99 ? -15.520 -3.850 22.248 1.00 97.50 99 PHE A CA 1
ATOM 742 C C . PHE A 1 99 ? -15.621 -4.868 21.104 1.00 97.50 99 PHE A C 1
ATOM 744 O O . PHE A 1 99 ? -14.630 -5.138 20.424 1.00 97.50 99 PHE A O 1
ATOM 751 N N . GLU A 1 100 ? -16.813 -5.410 20.847 1.00 98.12 100 GLU A N 1
ATOM 752 C CA . GLU A 1 100 ? -17.071 -6.291 19.701 1.00 98.12 100 GLU A CA 1
ATOM 753 C C . GLU A 1 100 ? -16.835 -5.556 18.379 1.00 98.12 100 GLU A C 1
ATOM 755 O O . GLU A 1 100 ? -16.090 -6.044 17.529 1.00 98.12 100 GLU A O 1
ATOM 760 N N . LEU A 1 101 ? -17.370 -4.337 18.243 1.00 97.94 101 LEU A N 1
ATOM 761 C CA . LEU A 1 101 ? -17.156 -3.512 17.055 1.00 97.94 101 LEU A CA 1
ATOM 762 C C . LEU A 1 101 ? -15.671 -3.186 16.833 1.00 97.94 101 LEU A C 1
ATOM 764 O O . LEU A 1 101 ? -15.199 -3.214 15.693 1.00 97.94 101 LEU A O 1
ATOM 768 N N . TYR A 1 102 ? -14.928 -2.886 17.900 1.00 98.00 102 TYR A N 1
ATOM 769 C CA . TYR A 1 102 ? -13.482 -2.684 17.848 1.00 98.00 102 TYR A CA 1
ATOM 770 C C . TYR A 1 102 ? -12.768 -3.941 17.342 1.00 98.00 102 TYR A C 1
ATOM 772 O O . TYR A 1 102 ? -12.017 -3.858 16.371 1.00 98.00 102 TYR A O 1
ATOM 780 N N . ASN A 1 103 ? -13.037 -5.106 17.938 1.00 97.56 103 ASN A N 1
ATOM 781 C CA . ASN A 1 103 ? -12.392 -6.363 17.553 1.00 97.56 103 ASN A CA 1
ATOM 782 C C . ASN A 1 103 ? -12.676 -6.748 16.096 1.00 97.56 103 ASN A C 1
ATOM 784 O O . ASN A 1 103 ? -11.749 -7.110 15.366 1.00 97.56 103 ASN A O 1
ATOM 788 N N . ASP A 1 104 ? -13.923 -6.607 15.646 1.00 97.56 104 ASP A N 1
ATOM 789 C CA . ASP A 1 104 ? -14.294 -6.835 14.247 1.00 97.56 104 ASP A CA 1
ATOM 790 C C . ASP A 1 104 ? -13.550 -5.866 13.314 1.00 97.56 104 ASP A C 1
ATOM 792 O O . ASP A 1 104 ? -13.027 -6.252 12.262 1.00 97.56 104 ASP A O 1
ATOM 796 N N . SER A 1 105 ? -13.444 -4.598 13.723 1.00 97.94 105 SER A N 1
ATOM 797 C CA . SER A 1 105 ? -12.756 -3.565 12.947 1.00 97.94 105 SER A CA 1
ATOM 798 C C . SER A 1 105 ? -11.246 -3.790 12.870 1.00 97.94 105 SER A C 1
ATOM 800 O O . SER A 1 105 ? -10.653 -3.496 11.832 1.00 97.94 105 SER A O 1
ATOM 802 N N . VAL A 1 106 ? -10.618 -4.344 13.914 1.00 97.94 106 VAL A N 1
ATOM 803 C CA . VAL A 1 106 ? -9.187 -4.701 13.918 1.00 97.94 106 VAL A CA 1
ATOM 804 C C . VAL A 1 106 ? -8.883 -5.774 12.873 1.00 97.94 106 VAL A C 1
ATOM 806 O O . VAL A 1 106 ? -7.896 -5.647 12.147 1.00 97.94 106 VAL A O 1
ATOM 809 N N . GLY A 1 107 ? -9.742 -6.790 12.733 1.00 95.00 107 GLY A N 1
ATOM 810 C CA . GLY A 1 107 ? -9.581 -7.811 11.692 1.00 95.00 107 GLY A CA 1
ATOM 811 C C . GLY A 1 107 ? -9.606 -7.201 10.287 1.00 95.00 107 GLY A C 1
ATOM 812 O O . GLY A 1 107 ? -8.683 -7.391 9.495 1.00 95.00 107 GLY A O 1
ATOM 813 N N . VAL A 1 108 ? -10.612 -6.366 10.011 1.00 97.44 108 VAL A N 1
ATOM 814 C CA . VAL A 1 108 ? -10.726 -5.645 8.730 1.00 97.44 108 VAL A CA 1
ATOM 815 C C . VAL A 1 108 ? -9.550 -4.687 8.508 1.00 97.44 108 VAL A C 1
ATOM 817 O O . VAL A 1 108 ? -9.088 -4.518 7.377 1.00 97.44 108 VAL A O 1
ATOM 820 N N . TRP A 1 109 ? -9.060 -4.041 9.566 1.00 98.19 109 TRP A N 1
ATOM 821 C CA . TRP A 1 109 ? -7.907 -3.143 9.502 1.00 98.19 109 TRP A CA 1
ATOM 822 C C . TRP A 1 109 ? -6.655 -3.892 9.065 1.00 98.19 109 TRP A C 1
ATOM 824 O O . TRP A 1 109 ? -5.949 -3.425 8.170 1.00 98.19 109 TRP A O 1
ATOM 834 N N . GLN A 1 110 ? -6.420 -5.073 9.635 1.00 98.06 110 GLN A N 1
ATOM 835 C CA . GLN A 1 110 ? -5.266 -5.894 9.303 1.00 98.06 110 GLN A CA 1
ATOM 836 C C . GLN A 1 110 ? -5.315 -6.372 7.845 1.00 98.06 110 GLN A C 1
ATOM 838 O O . GLN A 1 110 ? -4.340 -6.193 7.116 1.00 98.06 110 GLN A O 1
ATOM 843 N N . ASP A 1 111 ? -6.471 -6.848 7.375 1.00 97.56 111 ASP A N 1
ATOM 844 C CA . ASP A 1 111 ? -6.658 -7.244 5.971 1.00 97.56 111 ASP A CA 1
ATOM 845 C C . ASP A 1 111 ? -6.382 -6.082 4.998 1.00 97.56 111 ASP A C 1
ATOM 847 O O . ASP A 1 111 ? -5.760 -6.249 3.939 1.00 97.56 111 ASP A O 1
ATOM 851 N N . ARG A 1 112 ? -6.830 -4.870 5.353 1.00 97.69 112 ARG A N 1
ATOM 852 C CA . ARG A 1 112 ? -6.564 -3.659 4.563 1.00 97.69 112 ARG A CA 1
ATOM 853 C C . ARG A 1 112 ? -5.079 -3.296 4.573 1.00 97.69 112 ARG A C 1
ATOM 855 O O . ARG A 1 112 ? -4.551 -2.956 3.513 1.00 97.69 112 ARG A O 1
ATOM 862 N N . ALA A 1 113 ? -4.413 -3.389 5.722 1.00 97.88 113 ALA A N 1
ATOM 863 C CA . ALA A 1 113 ? -2.983 -3.117 5.854 1.00 97.88 113 ALA A CA 1
ATOM 864 C C . ALA A 1 113 ? -2.148 -4.078 4.990 1.00 97.88 113 ALA A C 1
ATOM 866 O O . ALA A 1 113 ? -1.307 -3.631 4.206 1.00 97.88 113 ALA A O 1
ATOM 867 N N . ASP A 1 114 ? -2.444 -5.377 5.045 1.00 98.25 114 ASP A N 1
ATOM 868 C CA . ASP A 1 114 ? -1.757 -6.407 4.259 1.00 98.25 114 ASP A CA 1
ATOM 869 C C . ASP A 1 114 ? -1.965 -6.198 2.750 1.00 98.25 114 ASP A C 1
ATOM 871 O O . ASP A 1 114 ? -1.024 -6.255 1.949 1.00 98.25 114 ASP A O 1
ATOM 875 N N . SER A 1 115 ? -3.200 -5.885 2.343 1.00 96.88 115 SER A N 1
ATOM 876 C CA . SER A 1 115 ? -3.527 -5.550 0.953 1.00 96.88 115 SER A CA 1
ATOM 877 C C . SER A 1 115 ? -2.761 -4.317 0.465 1.00 96.88 115 SER A C 1
ATOM 879 O O . SER A 1 115 ? -2.220 -4.316 -0.650 1.00 96.88 115 SER A O 1
ATOM 881 N N . LEU A 1 116 ? -2.673 -3.280 1.302 1.00 98.00 116 LEU A N 1
ATOM 882 C CA . LEU A 1 116 ? -1.955 -2.047 1.003 1.00 98.00 116 LEU A CA 1
ATOM 883 C C . LEU A 1 116 ? -0.450 -2.294 0.859 1.00 98.00 116 LEU A C 1
ATOM 885 O O . LEU A 1 116 ? 0.150 -1.852 -0.122 1.00 98.00 116 LEU A O 1
ATOM 889 N N . GLN A 1 117 ? 0.144 -3.076 1.762 1.00 98.12 117 GLN A N 1
ATOM 890 C CA . GLN A 1 117 ? 1.549 -3.472 1.688 1.00 98.12 117 GLN A CA 1
ATOM 891 C C . GLN A 1 117 ? 1.838 -4.282 0.415 1.00 98.12 117 GLN A C 1
ATOM 893 O O . GLN A 1 117 ? 2.830 -4.041 -0.282 1.00 98.12 117 GLN A O 1
ATOM 898 N N . ALA A 1 118 ? 0.949 -5.209 0.049 1.00 97.19 118 ALA A N 1
ATOM 899 C CA . ALA A 1 118 ? 1.078 -5.970 -1.188 1.00 97.19 118 ALA A CA 1
ATOM 900 C C . ALA A 1 118 ? 0.975 -5.071 -2.436 1.00 97.19 118 ALA A C 1
ATOM 902 O O . ALA A 1 118 ? 1.700 -5.286 -3.413 1.00 97.19 118 ALA A O 1
ATOM 903 N N . LYS A 1 119 ? 0.087 -4.063 -2.430 1.00 96.44 119 LYS A N 1
ATOM 904 C CA . LYS A 1 119 ? -0.020 -3.051 -3.499 1.00 96.44 119 LYS A CA 1
ATOM 905 C C . LYS A 1 119 ? 1.254 -2.212 -3.595 1.00 96.44 119 LYS A C 1
ATOM 907 O O . LYS A 1 119 ? 1.787 -2.067 -4.695 1.00 96.44 119 LYS A O 1
ATOM 912 N N . GLU A 1 120 ? 1.777 -1.734 -2.470 1.00 97.69 120 GLU A N 1
ATOM 913 C CA . GLU A 1 120 ? 3.028 -0.975 -2.419 1.00 97.69 120 GLU A CA 1
ATOM 914 C C . GLU A 1 120 ? 4.194 -1.781 -3.010 1.00 97.69 120 GLU A C 1
ATOM 916 O O . GLU A 1 120 ? 4.923 -1.280 -3.868 1.00 97.69 120 GLU A O 1
ATOM 921 N N . GLY A 1 121 ? 4.324 -3.057 -2.628 1.00 97.19 121 GLY A N 1
ATOM 922 C CA . GLY A 1 121 ? 5.339 -3.956 -3.178 1.00 97.19 121 GLY A CA 1
ATOM 923 C C . GLY A 1 121 ? 5.248 -4.094 -4.702 1.00 97.19 121 GLY A C 1
ATOM 924 O O . GLY A 1 121 ? 6.267 -4.039 -5.393 1.00 97.19 121 GLY A O 1
ATOM 925 N N . ARG A 1 122 ? 4.030 -4.188 -5.254 1.00 95.25 122 ARG A N 1
ATOM 926 C CA . ARG A 1 122 ? 3.820 -4.207 -6.713 1.00 95.25 122 ARG A CA 1
ATOM 927 C C . ARG A 1 122 ? 4.206 -2.884 -7.375 1.00 95.25 122 ARG A C 1
ATOM 929 O O . ARG A 1 122 ? 4.871 -2.912 -8.408 1.00 95.25 122 ARG A O 1
ATOM 936 N N . CYS A 1 123 ? 3.842 -1.738 -6.795 1.00 96.44 123 CYS A N 1
ATOM 937 C CA . CYS A 1 123 ? 4.240 -0.436 -7.339 1.00 96.44 123 CYS A CA 1
ATOM 938 C C . CYS A 1 123 ? 5.765 -0.258 -7.322 1.00 96.44 123 CYS A C 1
ATOM 940 O O . CYS A 1 123 ? 6.342 0.218 -8.299 1.00 96.44 123 CYS A O 1
ATOM 942 N N . ARG A 1 124 ? 6.434 -0.706 -6.254 1.00 96.56 124 ARG A N 1
ATOM 943 C CA . ARG A 1 124 ? 7.898 -0.683 -6.148 1.00 96.56 124 ARG A CA 1
ATOM 944 C C . ARG A 1 124 ? 8.564 -1.497 -7.257 1.00 96.56 124 ARG A C 1
ATOM 946 O O . ARG A 1 124 ? 9.473 -0.994 -7.910 1.00 96.56 124 ARG A O 1
ATOM 953 N N . ALA A 1 125 ? 8.055 -2.696 -7.539 1.00 95.62 125 ALA A N 1
ATOM 954 C CA . ALA A 1 125 ? 8.562 -3.532 -8.627 1.00 95.62 125 ALA A CA 1
ATOM 955 C C . ALA A 1 125 ? 8.441 -2.854 -10.010 1.00 95.62 125 ALA A C 1
ATOM 957 O O . ALA A 1 125 ? 9.326 -3.004 -10.854 1.00 95.62 125 ALA A O 1
ATOM 958 N N . LEU A 1 126 ? 7.385 -2.064 -10.249 1.00 95.44 126 LEU A N 1
ATOM 959 C CA . LEU A 1 126 ? 7.242 -1.287 -11.491 1.00 95.44 126 LEU A CA 1
ATOM 960 C C . LEU A 1 126 ? 8.300 -0.183 -11.608 1.00 95.44 126 LEU A C 1
ATOM 962 O O . LEU A 1 126 ? 8.860 0.021 -12.686 1.00 95.44 126 LEU A O 1
ATOM 966 N N . VAL A 1 127 ? 8.604 0.505 -10.505 1.00 95.12 127 VAL A N 1
ATOM 967 C CA . VAL A 1 127 ? 9.669 1.521 -10.461 1.00 95.12 127 VAL A CA 1
ATOM 968 C C . VAL A 1 127 ? 11.039 0.882 -10.699 1.00 95.12 127 VAL A C 1
ATOM 970 O O . VAL A 1 127 ? 11.844 1.400 -11.473 1.00 95.12 127 VAL A O 1
ATOM 973 N N . GLU A 1 128 ? 11.304 -0.272 -10.089 1.00 95.62 128 GLU A N 1
ATOM 974 C CA . GLU A 1 128 ? 12.540 -1.027 -10.316 1.00 95.62 128 GLU A CA 1
ATOM 975 C C . GLU A 1 128 ? 12.676 -1.468 -11.779 1.00 95.62 128 GLU A C 1
ATOM 977 O O . GLU A 1 128 ? 13.742 -1.299 -12.374 1.00 95.62 128 GLU A O 1
ATOM 982 N N . SER A 1 129 ? 11.593 -1.954 -12.395 1.00 92.69 129 SER A N 1
ATOM 983 C CA . SER A 1 129 ? 11.567 -2.312 -13.818 1.00 92.69 129 SER A CA 1
ATOM 984 C C . SER A 1 129 ? 11.863 -1.108 -14.723 1.00 92.69 129 SER A C 1
ATOM 986 O O . SER A 1 129 ? 12.708 -1.199 -15.619 1.00 92.69 129 SER A O 1
ATOM 988 N N . HIS A 1 130 ? 11.258 0.050 -14.439 1.00 93.88 130 HIS A N 1
ATOM 989 C CA . HIS A 1 130 ? 11.552 1.302 -15.139 1.00 93.88 130 HIS A CA 1
ATOM 990 C C . HIS A 1 130 ? 13.046 1.659 -15.051 1.00 93.88 130 HIS A C 1
ATOM 992 O O . HIS A 1 130 ? 13.679 1.988 -16.059 1.00 93.88 130 HIS A O 1
ATOM 998 N N . ASN A 1 131 ? 13.639 1.548 -13.860 1.00 93.81 131 ASN A N 1
ATOM 999 C CA . ASN A 1 131 ? 15.052 1.862 -13.648 1.00 93.81 131 ASN A CA 1
ATOM 1000 C C . ASN A 1 131 ? 15.974 0.902 -14.415 1.00 93.81 131 ASN A C 1
ATOM 1002 O O . ASN A 1 131 ? 16.924 1.347 -15.060 1.00 93.81 131 ASN A O 1
ATOM 1006 N N . GLN A 1 132 ? 15.653 -0.394 -14.443 1.00 94.69 132 GLN A N 1
ATOM 1007 C CA . GLN A 1 132 ? 16.391 -1.386 -15.233 1.00 94.69 132 GLN A CA 1
ATOM 1008 C C . GLN A 1 132 ? 16.328 -1.106 -16.745 1.00 94.69 132 GLN A C 1
ATOM 1010 O O . GLN A 1 132 ? 17.322 -1.301 -17.457 1.00 94.69 132 GLN A O 1
ATOM 1015 N N . LEU A 1 133 ? 15.182 -0.637 -17.250 1.00 93.25 133 LEU A N 1
ATOM 1016 C CA . LEU A 1 133 ? 15.023 -0.232 -18.651 1.00 93.25 133 LEU A CA 1
ATOM 1017 C C . LEU A 1 133 ? 15.854 1.014 -18.971 1.00 93.25 133 LEU A C 1
ATOM 1019 O O . LEU A 1 133 ? 16.568 1.029 -19.976 1.00 93.25 133 LEU A O 1
ATOM 1023 N N . SER A 1 134 ? 15.826 2.019 -18.093 1.00 92.19 134 SER A N 1
ATOM 1024 C CA . SER A 1 134 ? 16.659 3.223 -18.208 1.00 92.19 134 SER A CA 1
ATOM 1025 C C . SER A 1 134 ? 18.152 2.869 -18.257 1.00 92.19 134 SER A C 1
ATOM 1027 O O . SER A 1 134 ? 18.878 3.298 -19.159 1.00 92.19 134 SER A O 1
ATOM 1029 N N . ASP A 1 135 ? 18.600 1.985 -17.363 1.00 93.75 135 ASP A N 1
ATOM 1030 C CA . ASP A 1 135 ? 19.979 1.497 -17.339 1.00 93.75 135 ASP A CA 1
ATOM 1031 C C . ASP A 1 135 ? 20.354 0.705 -18.592 1.00 93.75 135 ASP A C 1
ATOM 1033 O O . ASP A 1 135 ? 21.477 0.810 -19.086 1.00 93.75 135 ASP A O 1
ATOM 1037 N N . SER A 1 136 ? 19.420 -0.073 -19.140 1.00 89.50 136 SER A N 1
ATOM 1038 C CA . SER A 1 136 ? 19.640 -0.809 -20.387 1.00 89.50 136 SER A CA 1
ATOM 1039 C C . SER A 1 136 ? 19.826 0.137 -21.570 1.00 89.50 136 SER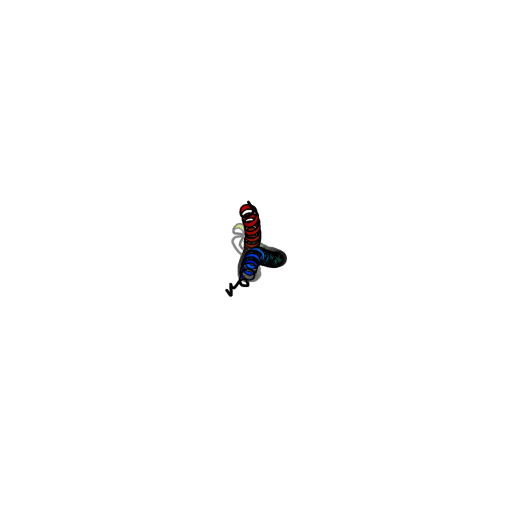 A C 1
ATOM 1041 O O . SER A 1 136 ? 20.754 -0.047 -22.356 1.00 89.50 136 SER A O 1
ATOM 1043 N N . ILE A 1 137 ? 19.010 1.192 -21.665 1.00 90.06 137 ILE A N 1
ATOM 1044 C CA . ILE A 1 137 ? 19.166 2.241 -22.683 1.00 90.06 137 ILE A CA 1
ATOM 1045 C C . ILE A 1 137 ? 20.531 2.915 -22.551 1.00 90.06 137 ILE A C 1
ATOM 1047 O O . ILE A 1 137 ? 21.228 3.082 -23.554 1.00 90.06 137 ILE A O 1
ATOM 1051 N N . ARG A 1 138 ? 20.931 3.267 -21.324 1.00 90.50 138 ARG A N 1
ATOM 1052 C CA . ARG A 1 138 ? 22.233 3.879 -21.042 1.00 90.50 138 ARG A CA 1
ATOM 1053 C C . ARG A 1 138 ? 23.390 2.982 -21.483 1.00 90.50 138 ARG A C 1
ATOM 1055 O O . ARG A 1 138 ? 24.232 3.440 -22.250 1.00 90.50 138 ARG A O 1
ATOM 1062 N N . ARG A 1 139 ? 23.384 1.698 -21.105 1.00 89.19 139 ARG A N 1
ATOM 1063 C CA . ARG A 1 139 ? 24.415 0.724 -21.518 1.00 89.19 139 ARG A CA 1
ATOM 1064 C C . ARG A 1 139 ? 24.520 0.586 -23.034 1.00 89.19 139 ARG A C 1
ATOM 1066 O O . ARG A 1 139 ? 25.625 0.553 -23.567 1.00 89.19 139 ARG A O 1
ATOM 1073 N N . VAL A 1 140 ? 23.386 0.524 -23.734 1.00 86.56 140 VAL A N 1
ATOM 1074 C CA . VAL A 1 140 ? 23.369 0.447 -25.204 1.00 86.56 140 VAL A CA 1
ATOM 1075 C C . VAL A 1 140 ? 24.001 1.701 -25.816 1.00 86.56 140 VAL A C 1
ATOM 1077 O O . VAL A 1 140 ? 24.835 1.598 -26.710 1.00 86.56 140 VAL A O 1
ATOM 1080 N N . GLN A 1 141 ? 23.669 2.887 -25.303 1.00 86.88 141 GLN A N 1
ATOM 1081 C CA . GLN A 1 141 ? 24.241 4.149 -25.782 1.00 86.88 141 GLN A CA 1
ATOM 1082 C C . GLN A 1 141 ? 25.740 4.290 -25.478 1.00 86.88 141 GLN A C 1
ATOM 1084 O O . GLN A 1 141 ? 26.485 4.807 -26.308 1.00 86.88 141 GLN A O 1
ATOM 1089 N N . GLU A 1 142 ? 26.187 3.850 -24.302 1.00 88.62 142 GLU A N 1
ATOM 1090 C CA . GLU A 1 142 ? 27.598 3.859 -23.899 1.00 88.62 142 GLU A CA 1
ATOM 1091 C C . GLU A 1 142 ? 28.427 2.880 -24.738 1.00 88.62 142 GLU A C 1
ATOM 1093 O O . GLU A 1 142 ? 29.466 3.270 -25.267 1.00 88.62 142 GLU A O 1
ATOM 1098 N N . GLY A 1 143 ? 27.930 1.657 -24.955 1.00 83.50 143 GLY A N 1
ATOM 1099 C CA . GLY A 1 143 ? 28.583 0.669 -25.820 1.00 83.50 143 GLY A CA 1
ATOM 1100 C C . GLY A 1 143 ? 28.726 1.135 -27.271 1.00 83.50 143 GLY A C 1
ATOM 1101 O O . GLY A 1 143 ? 29.665 0.757 -27.967 1.00 83.50 143 GLY A O 1
ATOM 1102 N N . TRP A 1 144 ? 27.829 2.004 -27.742 1.00 77.88 144 TRP A N 1
ATOM 1103 C CA . TRP A 1 144 ? 27.968 2.624 -29.061 1.00 77.88 144 TRP A CA 1
ATOM 1104 C C . TRP A 1 144 ? 29.005 3.741 -29.104 1.00 77.88 144 TRP A C 1
ATOM 1106 O O . TRP A 1 144 ? 29.605 3.944 -30.156 1.00 77.88 144 TRP A O 1
ATOM 1116 N N . ARG A 1 145 ? 29.212 4.466 -27.999 1.00 75.00 145 ARG A N 1
ATOM 1117 C CA . ARG A 1 145 ? 30.261 5.491 -27.915 1.00 75.00 145 ARG A CA 1
ATOM 1118 C C . ARG A 1 145 ? 31.656 4.869 -27.900 1.00 75.00 145 ARG A C 1
ATOM 1120 O O . ARG A 1 145 ? 32.538 5.425 -28.533 1.00 75.00 145 ARG A O 1
ATOM 1127 N N . SER A 1 146 ? 31.837 3.728 -27.234 1.00 72.69 146 SER A N 1
ATOM 1128 C CA . SER A 1 146 ? 33.139 3.052 -27.128 1.00 72.69 146 SER A CA 1
ATOM 1129 C C . SER A 1 146 ? 33.508 2.175 -28.332 1.00 72.69 146 SER A C 1
ATOM 1131 O O . SER A 1 146 ? 34.683 1.918 -28.550 1.00 72.69 146 SER A O 1
ATOM 1133 N N . GLY A 1 147 ? 32.535 1.707 -29.123 1.00 59.22 147 GLY A N 1
ATOM 1134 C CA . GLY A 1 147 ? 32.778 0.928 -30.350 1.00 59.22 147 GLY A CA 1
ATOM 1135 C C . GLY A 1 147 ? 32.899 1.760 -31.634 1.00 59.22 147 GLY A C 1
ATOM 1136 O O . GLY A 1 147 ? 32.851 1.192 -32.725 1.00 59.22 147 GLY A O 1
ATOM 1137 N N . GLY A 1 148 ? 32.941 3.091 -31.513 1.00 53.38 148 GLY A N 1
ATOM 1138 C CA . GLY A 1 148 ? 33.075 4.043 -32.621 1.00 53.38 148 GLY A CA 1
ATOM 1139 C C . GLY A 1 148 ? 34.445 4.725 -32.715 1.00 53.38 148 GLY A C 1
ATOM 1140 O O . GLY A 1 148 ? 34.591 5.604 -33.565 1.00 53.38 148 GLY A O 1
ATOM 1141 N N . GLU A 1 149 ? 35.401 4.343 -31.860 1.00 42.59 149 GLU A N 1
ATOM 1142 C CA . GLU A 1 149 ? 36.825 4.717 -31.931 1.00 42.59 149 GLU A CA 1
ATOM 1143 C C . GLU A 1 149 ? 37.654 3.635 -32.637 1.00 42.59 149 GLU A C 1
ATOM 1145 O O . GLU A 1 149 ? 37.368 2.432 -32.428 1.00 42.59 149 GLU A O 1
#

pLDDT: mean 85.17, std 18.01, range [38.56, 98.38]

Secondary structure (DSSP, 8-state):
-------SSSHHHHHHHHHHHHHHHHHHHHHHHHHHHHHHHHHHHHHHHHHHHHHHHHHHHHHHHHHHHHHHHHHHHHHT-GGGTS--GGGHHHHHHHHHHHHHHHHHHHHHHHHHHHHHHHHHHHHHHHHHHHHHHHHHHHHHHHTT-